Protein AF-A0AA50HY19-F1 (afdb_monomer)

Foldseek 3Di:
DDDDDDDCQQPAVVPLCLQAFCVNQNLVRRDLEDAAEQEQDPDDPDDDDDPQSVVSVVVSVSSCPNVLVSVVVLVVVLVCVVVVVDDPVVCVVRNNDHRRAYDDSDPPDDDDLSHAHYQYFPPVVNVVDDPVLVPDPPPVSVVVRVVRSVVSVVVRVVRVCVSVVHD

Radius of gyration: 18.73 Å; Cα contacts (8 Å, |Δi|>4): 147; chains: 1; bounding box: 51×33×51 Å

pLDDT: mean 88.64, std 8.79, range [54.53, 97.62]

Mean predicted aligned error: 5.49 Å

Solvent-accessible surface area (backbone atoms only — not comparable to full-atom values): 10109 Å² total; per-residue (Å²): 134,90,82,90,78,77,73,51,76,88,75,45,35,66,56,58,65,59,56,57,37,46,93,67,49,33,59,92,50,48,55,66,60,55,85,48,76,45,86,59,67,91,74,72,98,65,85,64,84,50,73,66,52,40,52,52,52,49,50,32,50,60,61,40,48,46,38,44,58,49,42,52,53,50,52,52,52,33,50,40,54,78,69,59,73,62,54,69,70,56,30,61,75,66,52,56,86,66,62,63,24,30,41,66,80,51,94,86,56,80,90,52,97,39,55,43,78,58,37,49,69,51,71,71,58,56,74,68,55,46,80,72,61,68,68,51,76,50,68,69,57,47,51,51,54,49,55,47,50,54,50,34,50,51,50,45,52,55,53,51,32,58,77,66,75,50,130

Secondary structure (DSSP, 8-state):
-PPP---GGGT-SS-THHHH-HHHH-GGG--SB---EE-S-S--SS---SHHHHHHHHHHHHHHHHHHHHHHHHHHHHHHHHTT-S-HHHHHHTT--SPPBEE-SSTTSPP-TTEE--EE--HHHHHH--HHHHS---HHHHHHHHHHHHHHHHHHHHHHHHHTT--

Structure (mmCIF, N/CA/C/O backbone):
data_AF-A0AA50HY19-F1
#
_entry.id   AF-A0AA50HY19-F1
#
loop_
_atom_site.group_PDB
_atom_site.id
_atom_site.type_symbol
_atom_site.label_atom_id
_atom_site.label_alt_id
_atom_site.label_comp_id
_atom_site.label_asym_id
_atom_site.label_entity_id
_atom_site.label_seq_id
_atom_site.pdbx_PDB_ins_code
_atom_site.Cartn_x
_atom_site.Cartn_y
_atom_site.Cartn_z
_atom_site.occupancy
_atom_site.B_iso_or_equiv
_atom_site.auth_seq_id
_atom_site.auth_comp_id
_atom_site.auth_asym_id
_atom_site.auth_atom_id
_atom_site.pdbx_PDB_model_num
ATOM 1 N N . MET A 1 1 ? 28.660 12.635 18.850 1.00 57.81 1 MET A N 1
ATOM 2 C CA . MET A 1 1 ? 29.001 11.530 17.924 1.00 57.81 1 MET A CA 1
ATOM 3 C C . MET A 1 1 ? 28.188 11.695 16.6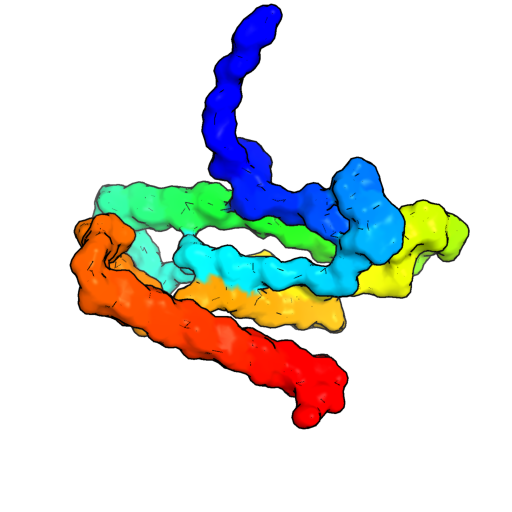48 1.00 57.81 1 MET A C 1
ATOM 5 O O . MET A 1 1 ? 26.984 11.886 16.761 1.00 57.81 1 MET A O 1
ATOM 9 N N . LYS A 1 2 ? 28.814 11.665 15.462 1.00 54.53 2 LYS A N 1
ATOM 10 C CA . LYS A 1 2 ? 28.082 11.575 14.185 1.00 54.53 2 LYS A CA 1
ATOM 11 C C . LYS A 1 2 ? 27.559 10.146 14.041 1.00 54.53 2 LYS A C 1
ATOM 13 O O . LYS A 1 2 ? 28.339 9.211 14.186 1.00 54.53 2 LYS A O 1
ATOM 18 N N . LYS A 1 3 ? 26.261 9.986 13.793 1.00 71.25 3 LYS A N 1
ATOM 19 C CA . LYS A 1 3 ? 25.663 8.690 13.464 1.00 71.25 3 LYS A CA 1
ATOM 20 C C . LYS A 1 3 ? 25.644 8.541 11.943 1.00 71.25 3 LYS A C 1
ATOM 22 O O . LYS A 1 3 ? 25.231 9.472 11.256 1.00 71.25 3 LYS A O 1
ATOM 27 N N . ALA A 1 4 ? 26.142 7.414 11.445 1.00 78.75 4 ALA A N 1
ATOM 28 C CA . ALA A 1 4 ? 26.059 7.045 10.037 1.00 78.75 4 ALA A CA 1
ATOM 29 C C . ALA A 1 4 ? 24.797 6.199 9.843 1.00 78.75 4 ALA A C 1
ATOM 31 O O . ALA A 1 4 ? 24.651 5.166 10.493 1.00 78.75 4 ALA A O 1
ATOM 32 N N . TYR A 1 5 ? 23.892 6.667 8.991 1.00 74.19 5 TYR A N 1
ATOM 33 C CA . TYR A 1 5 ? 22.655 5.977 8.647 1.00 74.19 5 TYR A CA 1
ATOM 34 C C . TYR A 1 5 ? 22.676 5.643 7.158 1.00 74.19 5 TYR A C 1
ATOM 36 O O . TYR A 1 5 ? 23.122 6.463 6.354 1.00 74.19 5 TYR A O 1
ATOM 44 N N . TRP A 1 6 ? 22.214 4.443 6.822 1.00 67.94 6 TRP A N 1
ATOM 45 C CA . TRP A 1 6 ? 21.845 4.073 5.457 1.00 67.94 6 TRP A CA 1
ATOM 46 C C . TRP A 1 6 ? 20.414 4.548 5.189 1.00 67.94 6 TRP A C 1
ATOM 48 O O . TRP A 1 6 ? 19.710 4.930 6.129 1.00 67.94 6 TRP A O 1
ATOM 58 N N . ASP A 1 7 ? 19.999 4.592 3.926 1.00 67.25 7 ASP A N 1
ATOM 59 C CA . ASP A 1 7 ? 18.633 4.988 3.593 1.00 67.25 7 ASP A CA 1
ATOM 60 C C . ASP A 1 7 ? 17.589 4.007 4.172 1.00 67.25 7 ASP A C 1
ATOM 62 O O . ASP A 1 7 ? 17.898 2.883 4.579 1.00 67.25 7 ASP A O 1
ATOM 66 N N . GLY A 1 8 ? 16.338 4.467 4.249 1.00 65.56 8 GLY A N 1
ATOM 67 C CA . GLY A 1 8 ? 15.248 3.732 4.890 1.00 65.56 8 GLY A CA 1
ATOM 68 C C . GLY A 1 8 ? 14.793 2.469 4.153 1.00 65.56 8 GLY A C 1
ATOM 69 O O . GLY A 1 8 ? 13.945 1.757 4.691 1.00 65.56 8 GLY A O 1
ATOM 70 N N . LEU A 1 9 ? 15.338 2.159 2.966 1.00 63.00 9 LEU A N 1
ATOM 71 C CA . LEU A 1 9 ? 14.953 0.990 2.167 1.00 63.00 9 LEU A CA 1
ATOM 72 C C . LEU A 1 9 ? 15.141 -0.320 2.939 1.00 63.00 9 LEU A C 1
ATOM 74 O O . LEU A 1 9 ? 14.337 -1.232 2.799 1.00 63.00 9 LEU A O 1
ATOM 78 N N . PHE A 1 10 ? 16.168 -0.390 3.789 1.00 62.22 10 PHE A N 1
ATOM 79 C CA . PHE A 1 10 ? 16.490 -1.574 4.593 1.00 62.22 10 PHE A CA 1
ATOM 80 C C . PHE A 1 10 ? 15.815 -1.602 5.969 1.00 62.22 10 PHE A C 1
ATOM 82 O O . PHE A 1 10 ? 16.032 -2.543 6.732 1.00 62.22 10 PHE A O 1
ATOM 89 N N . SER A 1 11 ? 15.044 -0.570 6.322 1.00 69.44 11 SER A N 1
ATOM 90 C CA . SER A 1 11 ? 14.386 -0.477 7.628 1.00 69.44 11 SER A CA 1
ATOM 91 C C . SER A 1 11 ? 12.868 -0.415 7.531 1.00 69.44 11 SER A C 1
ATOM 93 O O . SER A 1 11 ? 12.197 -1.205 8.184 1.00 69.44 11 SER A O 1
ATOM 95 N N . ASP A 1 12 ? 12.331 0.536 6.765 1.00 74.06 12 ASP A N 1
ATOM 96 C CA . ASP A 1 12 ? 10.892 0.793 6.683 1.00 74.06 12 ASP A CA 1
ATOM 97 C C . ASP A 1 12 ? 10.595 1.599 5.407 1.00 74.06 12 ASP A C 1
ATOM 99 O O . ASP A 1 12 ? 10.683 2.829 5.388 1.00 74.06 12 ASP A O 1
ATOM 103 N N . ASN A 1 13 ? 10.320 0.896 4.306 1.00 81.50 13 ASN A N 1
ATOM 104 C CA . ASN A 1 13 ? 9.946 1.506 3.034 1.00 81.50 13 ASN A CA 1
ATOM 105 C C . ASN A 1 13 ? 8.822 0.698 2.359 1.00 81.50 13 ASN A C 1
ATOM 107 O O . ASN A 1 13 ? 9.066 -0.444 1.969 1.00 81.50 13 ASN A O 1
ATOM 111 N N . PRO A 1 14 ? 7.611 1.256 2.203 1.00 87.69 14 PRO A N 1
ATOM 112 C CA . PRO A 1 14 ? 7.174 2.552 2.726 1.00 87.69 14 PRO A CA 1
ATOM 113 C C . PRO A 1 14 ? 6.996 2.530 4.260 1.0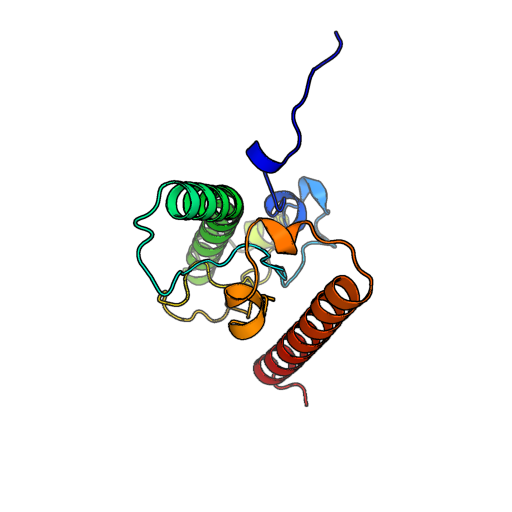0 87.69 14 PRO A C 1
ATOM 115 O O . PRO A 1 14 ? 6.703 1.472 4.811 1.00 87.69 14 PRO A O 1
ATOM 118 N N . PRO A 1 15 ? 7.108 3.681 4.954 1.00 88.56 15 PRO A N 1
ATOM 119 C CA . PRO A 1 15 ? 7.041 3.759 6.414 1.00 88.56 15 PRO A CA 1
ATOM 120 C C . PRO A 1 15 ? 5.605 3.708 6.959 1.00 88.56 15 PRO A C 1
ATOM 122 O O . PRO A 1 15 ? 5.103 4.674 7.541 1.00 88.56 15 PRO A O 1
ATOM 125 N N . ILE A 1 16 ? 4.920 2.581 6.758 1.00 91.81 16 ILE A N 1
ATOM 126 C CA . ILE A 1 16 ? 3.479 2.422 7.018 1.00 91.81 16 ILE A CA 1
ATOM 127 C C . ILE A 1 16 ? 3.122 2.716 8.478 1.00 91.81 16 ILE A C 1
ATOM 129 O O . ILE A 1 16 ? 2.122 3.378 8.750 1.00 91.81 16 ILE A O 1
ATOM 133 N N . ARG A 1 17 ? 3.954 2.284 9.434 1.00 89.88 17 ARG A N 1
ATOM 134 C CA . ARG A 1 17 ? 3.707 2.491 10.873 1.00 89.88 17 ARG A CA 1
ATOM 135 C C . ARG A 1 17 ? 3.546 3.961 11.238 1.00 89.88 17 ARG A C 1
ATOM 137 O O . ARG A 1 17 ? 2.699 4.296 12.062 1.00 89.88 17 ARG A O 1
ATOM 144 N N . SER A 1 18 ? 4.328 4.827 10.605 1.00 91.00 18 SER A N 1
ATOM 145 C CA . SER A 1 18 ? 4.304 6.268 10.861 1.00 91.00 18 SER A CA 1
ATOM 146 C C . SER A 1 18 ? 3.028 6.944 10.348 1.00 91.00 18 SER A C 1
ATOM 148 O O . SER A 1 18 ? 2.795 8.096 10.689 1.00 91.00 18 SER A O 1
ATOM 150 N N . LEU A 1 19 ? 2.206 6.254 9.545 1.00 92.50 19 LEU A N 1
ATOM 151 C CA . LEU A 1 19 ? 0.981 6.808 8.960 1.00 92.50 19 LEU A CA 1
ATOM 152 C C . LEU A 1 19 ? -0.252 6.650 9.852 1.00 92.50 19 LEU A C 1
ATOM 154 O O . LEU A 1 19 ? -1.189 7.423 9.706 1.00 92.50 19 LEU A O 1
ATOM 158 N N . TYR A 1 20 ? -0.277 5.663 10.754 1.00 91.31 20 TYR A N 1
ATOM 159 C CA . TYR A 1 20 ? -1.468 5.373 11.570 1.00 91.31 20 TYR A CA 1
ATOM 160 C C . TYR A 1 20 ? -1.218 5.398 13.077 1.00 91.31 20 TYR A C 1
ATOM 162 O O . TYR A 1 20 ? -2.157 5.385 13.870 1.00 91.31 20 TYR A O 1
ATOM 170 N N . ARG A 1 21 ? 0.044 5.418 13.506 1.00 90.31 21 ARG A N 1
ATOM 171 C CA . ARG A 1 21 ? 0.376 5.456 14.925 1.00 90.31 21 ARG A CA 1
ATOM 172 C C . ARG A 1 21 ? 0.207 6.862 15.497 1.00 90.31 21 ARG A C 1
ATOM 174 O O . ARG A 1 21 ? 0.838 7.813 15.035 1.00 90.31 21 ARG A O 1
ATOM 181 N N . GLN A 1 22 ? -0.582 6.968 16.565 1.00 89.75 22 GLN A N 1
ATOM 182 C CA . GLN A 1 22 ? -0.906 8.237 17.225 1.00 89.75 22 GLN A CA 1
ATOM 183 C C . GLN A 1 22 ? 0.315 9.049 17.683 1.00 89.75 22 GLN A C 1
ATOM 185 O O . GLN A 1 22 ? 0.252 10.273 17.701 1.00 89.75 22 GLN A O 1
ATOM 190 N N . ASP A 1 23 ? 1.437 8.405 18.021 1.00 91.62 23 ASP A N 1
ATOM 191 C CA . ASP A 1 23 ? 2.672 9.095 18.408 1.00 91.62 23 ASP A CA 1
ATOM 192 C C . ASP A 1 23 ? 3.340 9.847 17.247 1.00 91.62 23 ASP A C 1
ATOM 194 O O . ASP A 1 23 ? 4.138 10.750 17.489 1.00 91.62 23 ASP A O 1
ATOM 198 N N . PHE A 1 24 ? 2.984 9.520 16.002 1.00 92.31 24 PHE A N 1
ATOM 199 C CA . PHE A 1 24 ? 3.481 10.192 14.801 1.00 92.31 24 PHE A CA 1
ATOM 200 C C . PHE A 1 24 ? 2.476 11.192 14.233 1.00 92.31 24 PHE A C 1
ATOM 202 O O . PHE A 1 24 ? 2.859 12.310 13.896 1.00 92.31 24 PHE A O 1
ATOM 209 N N . VAL A 1 25 ? 1.203 10.800 14.125 1.00 92.62 25 VAL A N 1
ATOM 210 C CA . VAL A 1 25 ? 0.181 11.616 13.445 1.00 92.62 25 VAL A CA 1
ATOM 211 C C . VAL A 1 25 ? -0.734 12.378 14.406 1.00 92.62 25 VAL A C 1
ATOM 213 O O . VAL A 1 25 ? -1.328 13.381 14.022 1.00 92.62 25 VAL A O 1
ATOM 216 N N . GLY A 1 26 ? -0.810 11.977 15.675 1.00 92.81 26 GLY A N 1
ATOM 217 C CA . GLY A 1 26 ? -1.823 12.457 16.616 1.00 92.81 26 GLY A CA 1
ATOM 218 C C . GLY A 1 26 ? -3.192 11.813 16.376 1.00 92.81 26 GLY A C 1
ATOM 219 O O . GLY A 1 26 ? -3.517 11.402 15.265 1.00 92.81 26 GLY A O 1
ATOM 220 N N . ILE A 1 27 ? -4.008 11.730 17.430 1.00 91.00 27 ILE A N 1
ATOM 221 C CA . ILE A 1 27 ? -5.283 10.991 17.422 1.00 91.00 27 ILE A CA 1
ATOM 222 C C . ILE A 1 27 ? -6.277 11.478 16.350 1.00 91.00 27 ILE A C 1
ATOM 224 O O . ILE A 1 27 ? -6.963 10.672 15.731 1.00 91.00 27 ILE A O 1
ATOM 228 N N . GLU A 1 28 ? -6.304 12.785 16.076 1.00 89.75 28 GLU A N 1
ATOM 229 C CA . GLU A 1 28 ? -7.220 13.405 15.105 1.00 89.75 28 GLU A CA 1
ATOM 230 C C . GLU A 1 28 ? -6.824 13.165 13.640 1.00 89.75 28 GLU A C 1
ATOM 232 O O . GLU A 1 28 ? -7.627 13.399 12.741 1.00 89.75 28 GLU A O 1
ATOM 237 N N . ASN A 1 29 ? -5.593 12.706 13.385 1.00 92.31 29 ASN A N 1
ATOM 238 C CA . ASN A 1 29 ? -5.073 12.496 12.031 1.00 92.31 29 ASN A CA 1
ATOM 239 C C . ASN A 1 29 ? -4.859 11.015 11.701 1.00 92.31 29 ASN A C 1
ATOM 241 O O . ASN A 1 29 ? -4.206 10.709 10.703 1.00 92.31 29 ASN A O 1
ATOM 245 N N . ILE A 1 30 ? -5.369 10.093 12.526 1.00 92.69 30 ILE A N 1
ATOM 246 C CA . ILE A 1 30 ? -5.349 8.668 12.187 1.00 92.69 30 ILE A CA 1
ATOM 247 C C . ILE A 1 30 ? -6.234 8.474 10.944 1.00 92.69 30 ILE A C 1
ATOM 249 O O . ILE A 1 30 ? -7.427 8.793 10.988 1.00 92.69 30 ILE A O 1
ATOM 253 N N . PRO A 1 31 ? -5.676 7.987 9.823 1.00 94.62 31 PRO A N 1
ATOM 254 C CA . PRO A 1 31 ? -6.426 7.848 8.588 1.00 94.62 31 PRO A CA 1
ATOM 255 C C . PRO A 1 31 ? -7.404 6.674 8.675 1.00 94.62 31 PRO A C 1
ATOM 257 O O . PRO A 1 31 ? -7.163 5.695 9.376 1.00 94.62 31 PRO A O 1
ATOM 260 N N . GLN A 1 32 ? -8.486 6.740 7.904 1.00 93.81 32 GLN A N 1
A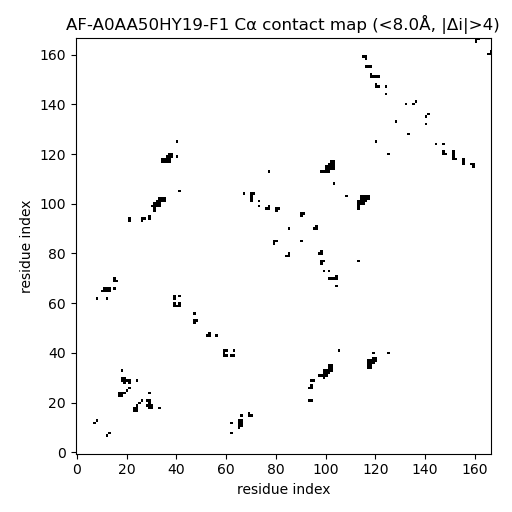TOM 261 C CA . GLN A 1 32 ? -9.407 5.613 7.720 1.00 93.81 32 GLN A CA 1
ATOM 262 C C . GLN A 1 32 ? -8.875 4.602 6.696 1.00 93.81 32 GLN A C 1
ATOM 264 O O . GLN A 1 32 ? -9.255 3.431 6.725 1.00 93.81 32 GLN A O 1
ATOM 269 N N . GLU A 1 33 ? -8.006 5.051 5.784 1.00 95.69 33 GLU A N 1
ATOM 270 C CA . GLU A 1 33 ? -7.433 4.235 4.715 1.00 95.69 33 GLU A CA 1
ATOM 271 C C . GLU A 1 33 ? -5.953 4.556 4.495 1.00 95.69 33 GLU A C 1
ATOM 273 O O . GLU A 1 33 ? -5.547 5.718 4.548 1.00 95.69 33 GLU A O 1
ATOM 278 N N . ILE A 1 34 ? -5.158 3.540 4.161 1.00 96.31 34 ILE A N 1
ATOM 279 C CA . ILE A 1 34 ? -3.795 3.708 3.651 1.00 96.31 34 ILE A CA 1
ATOM 280 C C . ILE A 1 34 ? -3.751 3.224 2.210 1.00 96.31 34 ILE A C 1
ATOM 282 O O . ILE A 1 34 ? -3.916 2.039 1.923 1.00 96.31 34 ILE A O 1
ATOM 286 N N . TRP A 1 35 ? -3.482 4.148 1.294 1.00 96.19 35 TRP A N 1
ATOM 287 C CA . TRP A 1 35 ? -3.302 3.833 -0.117 1.00 96.19 35 TRP A CA 1
ATOM 288 C C . TRP A 1 35 ? -1.836 3.530 -0.394 1.00 96.19 35 TRP A C 1
ATOM 290 O O . TRP A 1 35 ? -0.950 4.293 -0.007 1.00 96.19 35 TRP A O 1
ATOM 300 N N . VAL A 1 36 ? -1.578 2.427 -1.092 1.00 94.31 36 VAL A N 1
ATOM 301 C CA . VAL A 1 36 ? -0.216 1.998 -1.418 1.00 94.31 36 VAL A CA 1
ATOM 302 C C . VAL A 1 36 ? -0.021 2.015 -2.923 1.00 94.31 36 VAL A C 1
ATOM 304 O O . VAL A 1 36 ? -0.818 1.446 -3.671 1.00 94.31 36 VAL A O 1
ATOM 307 N N . ILE A 1 37 ? 1.073 2.645 -3.346 1.00 92.94 37 ILE A N 1
ATOM 308 C CA . ILE A 1 37 ? 1.578 2.592 -4.715 1.00 92.94 37 ILE A CA 1
ATOM 309 C C . ILE A 1 37 ? 2.739 1.599 -4.734 1.00 92.94 37 ILE A C 1
ATOM 311 O O . ILE A 1 37 ? 3.753 1.823 -4.072 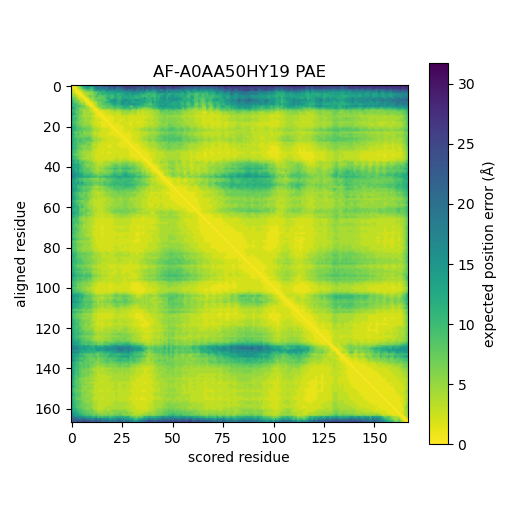1.00 92.94 37 ILE A O 1
ATOM 315 N N . LYS A 1 38 ? 2.596 0.502 -5.478 1.00 89.44 38 LYS A N 1
ATOM 316 C CA . LYS A 1 38 ? 3.609 -0.553 -5.578 1.00 89.44 38 LYS A CA 1
ATOM 317 C C . LYS A 1 38 ? 4.326 -0.444 -6.912 1.00 89.44 38 LYS A C 1
ATOM 319 O O . LYS A 1 38 ? 3.711 -0.511 -7.974 1.00 89.44 38 LYS A O 1
ATOM 324 N N . ILE A 1 39 ? 5.641 -0.271 -6.829 1.00 84.81 39 ILE A N 1
ATOM 325 C CA . ILE A 1 39 ? 6.520 -0.213 -8.001 1.00 84.81 39 ILE A CA 1
ATOM 326 C C . ILE A 1 39 ? 6.966 -1.626 -8.388 1.00 84.81 39 ILE A C 1
ATOM 328 O O . ILE A 1 39 ? 6.909 -1.982 -9.561 1.00 84.81 39 ILE A O 1
ATOM 332 N N . ASN A 1 40 ? 7.368 -2.437 -7.402 1.00 84.31 40 ASN A N 1
ATOM 333 C CA . ASN A 1 40 ? 7.828 -3.802 -7.636 1.00 84.31 40 ASN A CA 1
ATOM 334 C C . ASN A 1 40 ? 6.645 -4.779 -7.697 1.00 84.31 40 ASN A C 1
ATOM 336 O O . ASN A 1 40 ? 5.829 -4.810 -6.765 1.00 84.31 40 ASN A O 1
ATOM 340 N N . PRO A 1 41 ? 6.561 -5.624 -8.738 1.00 81.50 41 PRO A N 1
ATOM 341 C CA . PRO A 1 41 ? 5.477 -6.583 -8.873 1.00 81.50 41 PRO A CA 1
ATOM 342 C C . PRO A 1 41 ? 5.526 -7.642 -7.763 1.00 81.50 41 PRO A C 1
ATOM 344 O O . PRO A 1 41 ? 6.580 -8.162 -7.385 1.00 81.50 41 PRO A O 1
ATOM 347 N N . THR A 1 42 ? 4.356 -7.997 -7.232 1.00 79.19 42 THR A N 1
ATOM 348 C CA . THR A 1 42 ? 4.244 -9.032 -6.187 1.00 79.19 42 THR A CA 1
ATOM 349 C C . THR A 1 42 ? 4.387 -10.437 -6.746 1.00 79.19 42 THR A C 1
ATOM 351 O O . THR A 1 42 ? 5.018 -11.281 -6.118 1.00 79.19 42 THR A O 1
ATOM 354 N N . GLN A 1 43 ? 3.876 -10.678 -7.950 1.00 81.19 43 GLN A N 1
ATOM 355 C CA . GLN A 1 43 ? 3.909 -11.976 -8.617 1.00 81.19 43 GLN A CA 1
ATOM 356 C C . GLN A 1 43 ? 4.688 -11.880 -9.934 1.00 81.19 43 GLN A C 1
ATOM 358 O O . GLN A 1 43 ? 4.811 -10.806 -10.518 1.00 81.19 43 GLN A O 1
ATOM 363 N N . THR A 1 44 ? 5.220 -13.015 -10.385 1.00 80.25 44 THR A N 1
ATOM 364 C CA . THR A 1 44 ? 5.852 -13.170 -11.700 1.00 80.25 44 THR A CA 1
ATOM 365 C C . THR A 1 44 ? 5.183 -14.322 -12.436 1.00 80.25 44 THR A C 1
ATOM 367 O O . THR A 1 44 ? 4.903 -15.360 -11.837 1.00 80.25 44 THR A O 1
ATOM 370 N N . ASP A 1 45 ? 4.964 -14.155 -13.739 1.00 81.06 45 ASP A N 1
ATOM 371 C CA . ASP A 1 45 ? 4.356 -15.183 -14.592 1.00 81.06 45 ASP A CA 1
ATOM 372 C C . ASP A 1 45 ? 5.324 -16.338 -14.901 1.00 81.06 45 ASP A C 1
ATOM 374 O O . ASP A 1 45 ? 4.903 -17.406 -15.349 1.00 81.06 45 ASP A O 1
ATOM 378 N N . LYS A 1 46 ? 6.632 -16.125 -14.702 1.00 84.25 46 LYS A N 1
ATOM 379 C CA . LYS A 1 46 ? 7.686 -17.106 -14.985 1.00 84.25 46 LYS A CA 1
ATOM 380 C C . LYS A 1 46 ? 8.632 -17.274 -13.800 1.00 84.25 46 LYS A C 1
ATOM 382 O O . LYS A 1 46 ? 8.976 -16.305 -13.121 1.00 84.25 46 LYS A O 1
ATOM 387 N N . ILE A 1 47 ? 9.095 -18.505 -13.596 1.00 88.25 47 ILE A N 1
ATOM 388 C CA . ILE A 1 47 ? 10.190 -18.799 -12.667 1.00 88.25 47 ILE A CA 1
ATOM 389 C C . ILE A 1 47 ? 11.492 -18.312 -13.326 1.00 88.25 47 ILE A C 1
ATOM 391 O O . ILE A 1 47 ? 11.781 -18.753 -14.441 1.00 88.25 47 ILE A O 1
ATOM 395 N N . PRO A 1 48 ? 12.264 -17.409 -12.695 1.00 86.00 48 PRO A N 1
ATOM 396 C CA . PRO A 1 48 ? 13.518 -16.930 -13.265 1.00 86.00 48 PRO A CA 1
ATOM 397 C C . PRO A 1 48 ? 14.560 -18.057 -13.271 1.00 86.00 48 PRO A C 1
ATOM 399 O O . PRO A 1 48 ? 14.760 -18.728 -12.258 1.00 86.00 48 PRO A O 1
ATOM 402 N N . THR A 1 49 ? 15.215 -18.274 -14.412 1.00 90.06 49 THR A N 1
ATOM 403 C CA . THR A 1 49 ? 16.250 -19.313 -14.583 1.00 90.06 49 THR A CA 1
ATOM 404 C C . THR A 1 49 ? 17.645 -18.739 -14.801 1.00 90.06 49 THR A C 1
ATOM 406 O O . THR A 1 49 ? 18.628 -19.406 -14.483 1.00 90.06 49 THR A O 1
ATOM 409 N N . ASP A 1 50 ? 17.732 -17.512 -15.315 1.00 88.69 50 ASP A N 1
ATOM 410 C CA . ASP A 1 50 ? 18.993 -16.826 -15.589 1.00 88.69 50 ASP A CA 1
ATOM 411 C C . ASP A 1 50 ? 19.447 -16.007 -14.375 1.00 88.69 50 ASP A C 1
ATOM 413 O O . ASP A 1 50 ? 18.629 -15.528 -13.589 1.00 88.69 50 ASP A O 1
ATOM 417 N N . ALA A 1 51 ? 20.762 -15.836 -14.207 1.00 88.00 51 ALA A N 1
ATOM 418 C CA . ALA A 1 51 ? 21.330 -15.190 -13.020 1.00 88.00 51 ALA A CA 1
ATOM 419 C C . ALA A 1 51 ? 20.828 -13.748 -12.818 1.00 88.00 51 ALA A C 1
ATOM 421 O O . ALA A 1 51 ? 20.522 -13.364 -11.687 1.00 88.00 51 ALA A O 1
ATOM 422 N N . ASP A 1 52 ? 20.701 -12.981 -13.904 1.00 83.62 52 ASP A N 1
ATOM 423 C CA . ASP A 1 52 ? 20.223 -11.596 -13.860 1.00 83.62 52 ASP A CA 1
ATOM 424 C C . AS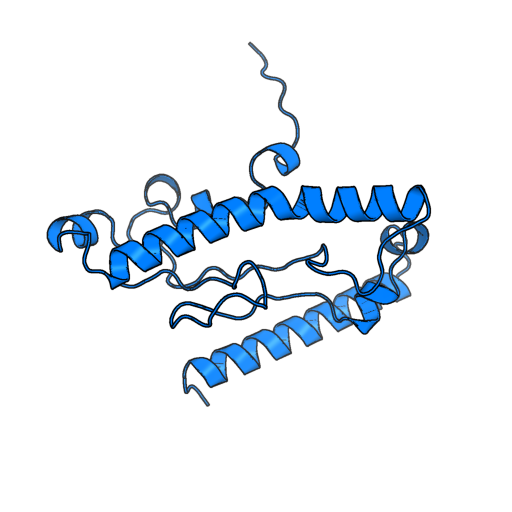P A 1 52 ? 18.728 -11.527 -13.517 1.00 83.62 52 ASP A C 1
ATOM 426 O O . ASP A 1 52 ? 18.334 -10.751 -12.647 1.00 83.62 52 ASP A O 1
ATOM 430 N N . ASP A 1 53 ? 17.910 -12.410 -14.102 1.00 82.62 53 ASP A N 1
ATOM 431 C CA . ASP A 1 53 ? 16.479 -12.536 -13.788 1.00 82.62 53 ASP A CA 1
ATOM 432 C C . ASP A 1 53 ? 16.261 -12.933 -12.313 1.00 82.62 53 ASP A C 1
ATOM 434 O O . ASP A 1 53 ? 15.345 -12.443 -11.649 1.00 82.62 53 ASP A O 1
ATOM 438 N N . ILE A 1 54 ? 17.114 -13.809 -11.765 1.00 88.38 54 ILE A N 1
ATOM 439 C CA . ILE A 1 54 ? 17.076 -14.202 -10.348 1.00 88.38 54 ILE A CA 1
ATOM 440 C C . ILE A 1 54 ? 17.455 -13.019 -9.449 1.00 88.38 54 ILE A C 1
ATOM 442 O O . ILE A 1 54 ? 16.822 -12.808 -8.412 1.00 88.38 54 ILE A O 1
ATOM 446 N N . ALA A 1 55 ? 18.481 -12.250 -9.820 1.00 86.62 55 ALA A N 1
ATOM 447 C CA . ALA A 1 55 ? 18.915 -11.084 -9.060 1.00 86.62 55 ALA A CA 1
ATOM 448 C C . ALA A 1 55 ? 17.855 -9.970 -9.057 1.00 86.62 55 ALA A C 1
ATOM 450 O O . ALA A 1 55 ? 17.582 -9.414 -7.990 1.00 86.62 55 ALA A O 1
ATOM 451 N N . ASP A 1 56 ? 17.223 -9.692 -10.204 1.00 83.62 56 ASP A N 1
ATOM 452 C CA . ASP A 1 56 ? 16.115 -8.733 -10.317 1.00 83.62 56 ASP A CA 1
ATOM 453 C C . ASP A 1 56 ? 14.929 -9.206 -9.470 1.00 83.62 56 ASP A C 1
ATOM 455 O O . ASP A 1 56 ? 14.444 -8.462 -8.618 1.00 83.62 56 ASP A O 1
ATOM 459 N N . ARG A 1 57 ? 14.547 -10.490 -9.566 1.00 88.19 57 ARG A N 1
ATOM 460 C CA . ARG A 1 57 ? 13.447 -11.028 -8.755 1.00 88.19 57 ARG A CA 1
ATOM 461 C C . ARG A 1 57 ? 13.732 -10.973 -7.256 1.00 88.19 57 ARG A C 1
ATOM 463 O O . ARG A 1 57 ? 12.829 -10.690 -6.469 1.00 88.19 57 ARG A O 1
ATOM 470 N N . ARG A 1 58 ? 14.974 -11.232 -6.836 1.00 88.06 58 ARG A N 1
ATOM 471 C CA . ARG A 1 58 ? 15.377 -11.077 -5.433 1.00 88.06 58 ARG A CA 1
ATOM 472 C C . ARG A 1 58 ? 15.216 -9.625 -4.983 1.00 88.06 58 ARG A C 1
ATOM 474 O O . ARG A 1 58 ? 14.652 -9.404 -3.919 1.00 88.06 58 ARG A O 1
ATOM 481 N N . ASN A 1 59 ? 15.655 -8.660 -5.790 1.00 85.31 59 ASN A N 1
ATOM 482 C CA . ASN A 1 59 ? 15.520 -7.237 -5.478 1.00 85.31 59 ASN A CA 1
ATOM 483 C C . ASN A 1 59 ? 14.047 -6.800 -5.379 1.00 85.31 59 ASN A C 1
ATOM 485 O O . ASN A 1 59 ? 13.676 -6.086 -4.449 1.00 85.31 59 ASN A O 1
ATOM 489 N N . GLU A 1 60 ? 13.195 -7.283 -6.287 1.00 85.44 60 GLU A N 1
ATOM 490 C CA . GLU A 1 60 ? 11.751 -7.038 -6.242 1.00 85.44 60 GLU A CA 1
ATOM 491 C C . GLU A 1 60 ? 11.119 -7.554 -4.947 1.00 85.44 60 GLU A C 1
ATOM 493 O O . GLU A 1 60 ? 10.336 -6.843 -4.313 1.00 85.44 60 GLU A O 1
ATOM 498 N N . LEU A 1 61 ? 11.466 -8.786 -4.554 1.00 85.19 61 LEU A N 1
ATOM 499 C CA . LEU A 1 61 ? 10.986 -9.404 -3.322 1.00 85.19 61 LEU A CA 1
ATOM 500 C C . LEU A 1 61 ? 11.489 -8.646 -2.095 1.00 85.19 61 LEU A C 1
ATOM 502 O O . LEU A 1 61 ? 10.673 -8.278 -1.256 1.00 85.19 61 LEU A O 1
ATOM 506 N N . GLU A 1 62 ? 12.793 -8.369 -2.015 1.00 84.19 62 GLU A N 1
ATOM 507 C CA . GLU A 1 62 ? 13.419 -7.592 -0.936 1.00 84.19 62 GLU A CA 1
ATOM 508 C C . GLU A 1 62 ? 12.728 -6.234 -0.756 1.00 84.19 62 GLU A C 1
ATOM 510 O O . GLU A 1 62 ? 12.387 -5.870 0.368 1.00 84.19 62 GLU A O 1
ATOM 515 N N . GLY A 1 63 ? 12.431 -5.533 -1.855 1.00 80.00 63 GLY A N 1
ATOM 516 C CA . GLY A 1 63 ? 11.727 -4.250 -1.825 1.00 80.00 63 GLY A CA 1
ATOM 517 C C . GLY A 1 63 ? 10.274 -4.325 -1.339 1.00 80.00 63 GLY A C 1
ATOM 518 O O . GLY A 1 63 ? 9.725 -3.304 -0.937 1.00 80.00 63 GLY A O 1
ATOM 519 N N . ASN A 1 64 ? 9.653 -5.509 -1.349 1.00 86.50 64 ASN A N 1
ATOM 520 C CA . ASN A 1 64 ? 8.282 -5.718 -0.881 1.00 86.50 64 ASN A CA 1
ATOM 521 C C . ASN A 1 64 ? 8.201 -6.297 0.548 1.00 86.50 64 ASN A C 1
ATOM 523 O O . ASN A 1 64 ? 7.127 -6.255 1.150 1.00 86.50 64 ASN A O 1
ATOM 527 N N . VAL A 1 65 ? 9.300 -6.811 1.122 1.00 87.75 65 VAL A N 1
ATOM 528 C CA . VAL A 1 65 ? 9.288 -7.458 2.453 1.00 87.75 65 VAL A CA 1
ATOM 529 C C . VAL A 1 65 ? 8.785 -6.509 3.544 1.00 87.75 65 VAL A C 1
ATOM 531 O O . VAL A 1 65 ? 7.899 -6.878 4.314 1.00 87.75 65 VAL A O 1
ATOM 534 N N . SER A 1 66 ? 9.322 -5.289 3.609 1.00 87.50 66 SER A N 1
ATOM 535 C CA . SER A 1 66 ? 8.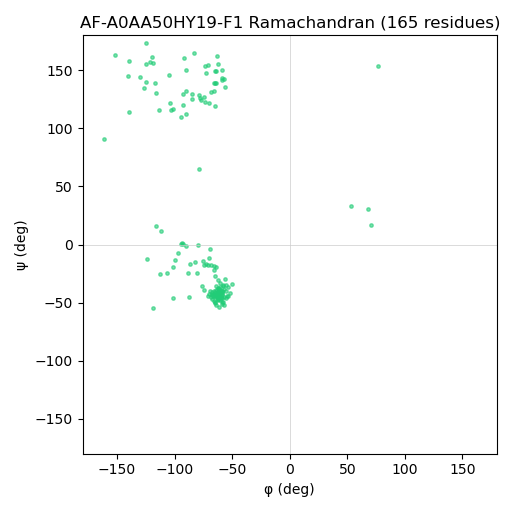940 -4.273 4.605 1.00 87.50 66 SER A CA 1
ATOM 536 C C . SER A 1 66 ? 7.468 -3.882 4.502 1.00 87.50 66 SER A C 1
ATOM 538 O O . SER A 1 66 ? 6.785 -3.745 5.522 1.00 87.50 66 SER A O 1
ATOM 540 N N . LEU A 1 67 ? 6.969 -3.739 3.270 1.00 90.62 67 LEU A N 1
ATOM 541 C CA . LEU A 1 67 ? 5.565 -3.448 3.007 1.00 90.62 67 LEU A CA 1
ATOM 542 C C . LEU A 1 67 ? 4.674 -4.571 3.543 1.00 90.62 67 LEU A C 1
ATOM 544 O O . LEU A 1 67 ? 3.777 -4.297 4.335 1.00 90.62 67 LEU A O 1
ATOM 548 N N . PHE A 1 68 ? 4.932 -5.823 3.158 1.00 90.81 68 PHE A N 1
ATOM 549 C CA . PHE A 1 68 ? 4.086 -6.949 3.562 1.00 90.81 68 PHE A CA 1
ATOM 550 C C . PHE A 1 68 ? 4.098 -7.188 5.066 1.00 90.81 68 PHE A C 1
ATOM 552 O O . PHE A 1 68 ? 3.041 -7.409 5.640 1.00 90.81 68 PHE A O 1
ATOM 559 N N . GLN A 1 69 ? 5.247 -7.060 5.732 1.00 90.62 69 GLN A N 1
ATOM 560 C CA . GLN A 1 69 ? 5.303 -7.153 7.196 1.00 90.62 69 GLN A CA 1
ATOM 561 C C . GLN A 1 69 ? 4.451 -6.078 7.880 1.00 90.62 69 GLN A C 1
ATOM 563 O O . GLN A 1 69 ? 3.834 -6.329 8.916 1.00 90.62 69 GLN A O 1
ATOM 568 N N . SER A 1 70 ? 4.412 -4.873 7.311 1.00 92.31 70 SER A N 1
ATOM 569 C CA . SER A 1 70 ? 3.600 -3.785 7.852 1.00 92.31 70 SER A CA 1
ATOM 570 C C . SER A 1 70 ? 2.107 -3.976 7.585 1.00 92.31 70 SER A C 1
ATOM 572 O O . SER A 1 70 ? 1.297 -3.676 8.462 1.00 92.31 70 SER A O 1
ATOM 574 N N . LEU A 1 71 ? 1.739 -4.477 6.401 1.00 93.88 71 LEU A N 1
ATOM 575 C CA . LEU A 1 71 ? 0.352 -4.803 6.062 1.00 93.88 71 LEU A CA 1
ATOM 576 C C . LEU A 1 71 ? -0.166 -5.963 6.917 1.00 93.88 71 LEU A C 1
ATOM 578 O O . LEU A 1 71 ? -1.195 -5.795 7.560 1.00 93.88 71 LEU A O 1
ATOM 582 N N . ASP A 1 72 ? 0.585 -7.061 7.035 1.00 92.94 72 ASP A N 1
ATOM 583 C CA . ASP A 1 72 ? 0.251 -8.219 7.882 1.00 92.94 72 ASP A CA 1
ATOM 584 C C . ASP A 1 72 ? 0.009 -7.811 9.345 1.00 92.94 72 ASP A C 1
ATOM 586 O O . ASP A 1 72 ? -0.957 -8.231 9.984 1.00 92.94 72 ASP A O 1
ATOM 590 N N . GLN A 1 73 ? 0.821 -6.889 9.872 1.00 93.50 73 GLN A N 1
ATOM 591 C CA . GLN A 1 73 ? 0.597 -6.347 11.209 1.00 93.50 73 GLN A CA 1
ATOM 592 C C . GLN A 1 73 ? -0.758 -5.628 11.330 1.00 93.50 73 GLN A C 1
ATOM 594 O O . GLN A 1 73 ? -1.444 -5.781 12.344 1.00 93.50 73 GLN A O 1
ATOM 599 N N . ILE A 1 74 ? -1.140 -4.823 10.336 1.00 95.31 74 ILE A N 1
ATOM 600 C CA . ILE A 1 74 ? -2.438 -4.137 10.324 1.00 95.31 74 ILE A CA 1
ATOM 601 C C . ILE A 1 74 ? -3.570 -5.149 10.127 1.00 95.31 74 ILE A C 1
ATOM 603 O O . ILE A 1 74 ? -4.582 -5.045 10.815 1.00 95.31 74 ILE A O 1
ATOM 607 N N . GLU A 1 75 ? -3.400 -6.150 9.261 1.00 95.50 75 GLU A N 1
ATOM 608 C CA . GLU A 1 75 ? -4.371 -7.232 9.068 1.00 95.50 75 GLU A CA 1
ATOM 609 C C . GLU A 1 75 ? -4.647 -7.960 10.388 1.00 95.50 75 GLU A C 1
ATOM 611 O O . GLU A 1 75 ? -5.807 -8.145 10.764 1.00 95.50 75 GLU A O 1
ATOM 616 N N . PHE A 1 76 ? -3.606 -8.285 11.156 1.00 95.19 76 PHE A N 1
ATOM 617 C CA . PHE A 1 76 ? -3.765 -8.909 12.466 1.00 95.19 76 PHE A CA 1
ATOM 618 C C . PHE A 1 76 ? -4.477 -7.993 13.475 1.00 95.19 76 PHE A C 1
ATOM 620 O O . PHE A 1 76 ? -5.355 -8.449 14.212 1.00 95.19 76 PHE A O 1
ATOM 627 N N . LEU A 1 77 ? -4.160 -6.694 13.498 1.00 94.94 77 LEU A N 1
ATOM 628 C CA . LEU A 1 77 ? -4.854 -5.723 14.355 1.00 94.94 77 LEU A CA 1
ATOM 629 C C . LEU A 1 77 ? -6.335 -5.576 13.973 1.00 94.94 77 LEU A C 1
ATOM 631 O O . LEU A 1 77 ? -7.196 -5.589 14.855 1.00 94.94 77 LEU A O 1
ATOM 635 N N . ASN A 1 78 ? -6.639 -5.506 12.677 1.00 96.75 78 ASN A N 1
ATOM 636 C CA . ASN A 1 78 ? -8.003 -5.471 12.153 1.00 96.75 78 ASN A CA 1
ATOM 637 C C . ASN A 1 78 ? -8.767 -6.752 12.505 1.00 96.75 78 ASN A C 1
ATOM 639 O O . ASN A 1 78 ? -9.919 -6.685 12.935 1.00 96.75 78 ASN A O 1
ATOM 643 N N . TYR A 1 79 ? -8.126 -7.917 12.387 1.00 95.81 79 TYR A N 1
ATOM 644 C CA . TYR A 1 79 ? -8.695 -9.194 12.806 1.00 95.81 79 TYR A CA 1
ATOM 645 C C . TYR A 1 79 ? -9.071 -9.176 14.294 1.00 95.81 79 TYR A C 1
ATOM 647 O O . TYR A 1 79 ? -10.207 -9.502 14.645 1.00 95.81 79 TYR A O 1
ATOM 655 N N . LEU A 1 80 ? -8.158 -8.748 15.172 1.00 97.44 80 LEU A N 1
ATOM 656 C CA . LEU A 1 80 ? -8.423 -8.633 16.609 1.00 97.44 80 LEU A CA 1
ATOM 657 C C . LEU A 1 80 ? -9.560 -7.646 16.909 1.00 97.44 80 LEU A C 1
ATOM 659 O O . LEU A 1 80 ? -10.424 -7.945 17.736 1.00 97.44 80 LEU A O 1
ATOM 663 N N . PHE A 1 81 ? -9.597 -6.509 16.210 1.00 97.00 81 PHE A N 1
ATOM 664 C CA . PHE A 1 81 ? -10.674 -5.527 16.319 1.00 97.00 81 PHE A CA 1
ATOM 665 C C . PHE A 1 81 ? -12.030 -6.148 15.968 1.00 97.00 81 PHE A C 1
ATOM 667 O O . PHE A 1 81 ? -12.961 -6.091 16.767 1.00 97.00 81 PHE A O 1
ATOM 674 N N . ILE A 1 82 ? -12.132 -6.818 14.815 1.00 96.62 82 ILE A N 1
ATOM 675 C CA . ILE A 1 82 ? -13.374 -7.452 14.343 1.00 96.62 82 ILE A CA 1
ATOM 676 C C . ILE A 1 82 ? -13.844 -8.558 15.296 1.00 96.62 82 ILE A C 1
ATOM 678 O O . ILE A 1 82 ? -15.044 -8.794 15.438 1.00 96.62 82 ILE A O 1
ATOM 682 N N . LYS A 1 83 ? -12.920 -9.236 15.984 1.00 97.44 83 LYS A N 1
ATOM 683 C CA . LYS A 1 83 ? -13.245 -10.241 17.008 1.00 97.44 83 LYS A CA 1
ATOM 684 C C . LYS A 1 83 ? -13.630 -9.648 18.367 1.00 97.44 83 LYS A C 1
ATOM 686 O O . LYS A 1 83 ? -13.932 -10.420 19.273 1.00 97.44 83 LYS A O 1
ATOM 691 N N . GLY A 1 84 ? -13.636 -8.323 18.522 1.00 97.00 84 GLY A N 1
ATOM 692 C CA . GLY A 1 84 ? -13.963 -7.659 19.785 1.00 97.00 84 GLY A CA 1
ATOM 693 C C . GLY A 1 84 ? -12.909 -7.890 20.870 1.00 97.00 84 GLY A C 1
ATOM 694 O O . GLY A 1 84 ? -13.241 -7.950 22.050 1.00 97.00 84 GLY A O 1
ATOM 695 N N . ALA A 1 85 ? -11.640 -8.068 20.486 1.00 97.62 85 ALA A N 1
ATOM 696 C CA . ALA A 1 85 ? -10.556 -8.349 21.430 1.00 97.62 85 ALA A CA 1
ATOM 697 C C . ALA A 1 85 ? -10.186 -7.141 22.313 1.00 97.62 85 ALA A C 1
ATOM 699 O O . ALA A 1 85 ? -9.525 -7.307 23.339 1.00 97.62 85 ALA A O 1
ATOM 700 N N . PHE A 1 86 ? -10.593 -5.933 21.917 1.00 97.12 86 PHE A N 1
ATOM 701 C CA . PHE A 1 86 ? -10.286 -4.689 22.615 1.00 97.12 86 PHE A CA 1
ATOM 702 C C . PHE A 1 86 ? -11.498 -4.171 23.387 1.00 97.12 86 PHE A C 1
ATOM 704 O O . PHE A 1 86 ? -12.639 -4.304 22.950 1.00 97.12 86 PHE A O 1
ATOM 711 N N . LYS A 1 87 ? -11.234 -3.549 24.538 1.00 97.62 87 LYS A N 1
ATOM 712 C CA . LYS A 1 87 ? -12.253 -2.807 25.283 1.00 97.62 87 LYS A CA 1
ATOM 713 C C . LYS A 1 87 ? -12.575 -1.500 24.567 1.00 97.62 87 LYS A C 1
ATOM 715 O O . LYS A 1 87 ? -11.677 -0.873 24.009 1.00 97.62 87 LYS A O 1
ATOM 720 N N . GLU A 1 88 ? -13.823 -1.067 24.667 1.00 95.88 88 GLU A N 1
ATOM 721 C CA . GLU A 1 88 ? -14.292 0.177 24.056 1.00 95.88 88 GLU A CA 1
ATOM 722 C C . GLU A 1 88 ? -13.512 1.398 24.569 1.00 95.88 88 GLU A C 1
ATOM 724 O O . GLU A 1 88 ? -13.098 2.243 23.782 1.00 95.88 88 GLU A O 1
ATOM 729 N N . GLU A 1 89 ? -13.208 1.458 25.869 1.00 96.69 89 GLU A N 1
ATOM 730 C CA . GLU A 1 89 ? -12.453 2.576 26.449 1.00 96.69 89 GLU A CA 1
ATOM 731 C C . GLU A 1 89 ? -11.030 2.664 25.883 1.00 96.69 89 GLU A C 1
ATOM 733 O O . GLU A 1 89 ? -10.519 3.758 25.661 1.00 96.69 89 GLU A O 1
ATOM 738 N N . PHE A 1 90 ? -10.406 1.513 25.605 1.00 95.38 90 PHE A N 1
ATOM 739 C CA . PHE A 1 90 ? -9.080 1.467 24.990 1.00 95.38 90 PHE A CA 1
ATOM 740 C C . PHE A 1 90 ? -9.126 1.961 23.544 1.00 95.38 90 PHE A C 1
ATOM 742 O O . PHE A 1 90 ? -8.283 2.759 23.151 1.00 95.38 90 PHE A O 1
ATOM 749 N N . LEU A 1 91 ? -10.117 1.520 22.761 1.00 94.38 91 LEU A N 1
ATOM 750 C CA . LEU A 1 91 ? -10.302 1.958 21.374 1.00 94.38 91 LEU A CA 1
ATOM 751 C C . LEU A 1 91 ? -10.512 3.475 21.278 1.00 94.38 91 LEU A C 1
ATOM 753 O O . LEU A 1 91 ? -9.922 4.122 20.411 1.00 94.38 91 LEU A O 1
ATOM 757 N N . GLN A 1 92 ? -11.280 4.047 22.210 1.00 91.81 92 GLN A N 1
ATOM 758 C CA . GLN A 1 92 ? -11.477 5.493 22.325 1.00 91.81 92 GLN A CA 1
ATOM 759 C C . GLN A 1 92 ? -10.186 6.229 22.696 1.00 91.81 92 GLN A C 1
ATOM 761 O O . GLN A 1 92 ? -9.884 7.250 22.082 1.00 91.81 92 GLN A O 1
ATOM 766 N N . GLU A 1 93 ? -9.409 5.703 23.649 1.00 91.88 93 GLU A N 1
ATOM 767 C CA . GLU A 1 93 ? -8.120 6.279 24.059 1.00 91.88 93 GLU A CA 1
ATOM 768 C C . GLU A 1 93 ? -7.128 6.360 22.891 1.00 91.88 93 GLU A C 1
ATOM 770 O O . GLU A 1 93 ? -6.436 7.365 22.745 1.00 91.88 93 GLU A O 1
ATOM 775 N N . VAL A 1 94 ? -7.078 5.329 22.040 1.00 89.88 94 VAL A N 1
ATOM 776 C CA . VAL A 1 94 ? -6.150 5.265 20.896 1.00 89.88 94 VAL A CA 1
ATOM 777 C C . VAL A 1 94 ? -6.742 5.786 19.581 1.00 89.88 94 VAL A C 1
ATOM 779 O O . VAL A 1 94 ? -6.072 5.743 18.552 1.00 89.88 94 VAL A O 1
ATOM 782 N N . GLY A 1 95 ? -7.991 6.261 19.589 1.00 89.44 95 GLY A N 1
ATOM 783 C CA . GLY A 1 95 ? -8.664 6.849 18.426 1.00 89.44 95 GLY A CA 1
ATOM 784 C C . GLY A 1 95 ? -9.042 5.874 17.309 1.00 89.44 95 GLY A C 1
ATOM 785 O O . GLY A 1 95 ? -9.320 6.314 16.194 1.00 89.44 95 GLY A O 1
ATOM 786 N N . ILE A 1 96 ? -9.074 4.566 17.573 1.00 91.38 96 ILE A N 1
ATOM 787 C CA . ILE A 1 96 ? -9.432 3.548 16.575 1.00 91.38 96 ILE A CA 1
ATOM 788 C C . ILE A 1 96 ? -10.943 3.313 16.623 1.00 91.38 96 ILE A C 1
ATOM 790 O O . ILE A 1 96 ? -11.463 2.776 17.595 1.00 91.38 96 ILE A O 1
ATOM 794 N N . LYS A 1 97 ? -11.648 3.701 15.557 1.00 92.62 97 LYS A N 1
ATOM 795 C CA . LYS A 1 97 ? -13.122 3.615 15.467 1.00 92.62 97 LYS A CA 1
ATOM 796 C C . LYS A 1 97 ? -13.613 2.498 14.548 1.00 92.62 97 LYS A C 1
ATOM 798 O O . LYS A 1 97 ? -14.737 2.028 14.682 1.00 92.62 97 LYS A O 1
ATOM 803 N N . GLU A 1 98 ? -12.779 2.093 13.603 1.00 95.06 98 GLU A N 1
ATOM 804 C CA . GLU A 1 98 ? -13.065 1.065 12.610 1.00 95.06 98 GLU A CA 1
ATOM 805 C C . GLU A 1 98 ? -11.750 0.393 12.183 1.00 95.06 98 GLU A C 1
ATOM 807 O O . GLU A 1 98 ? -10.676 0.960 12.420 1.00 95.06 98 GLU A O 1
ATOM 812 N N . PRO A 1 99 ? -11.801 -0.796 11.556 1.00 96.56 99 PRO A N 1
ATOM 813 C CA . PRO A 1 99 ? -10.627 -1.397 10.938 1.00 96.56 99 PRO A CA 1
ATOM 814 C C . PRO A 1 99 ? -10.000 -0.454 9.906 1.00 96.56 99 PRO A C 1
ATOM 816 O O . PRO A 1 99 ? -10.699 0.126 9.070 1.00 96.56 99 PRO A O 1
ATOM 819 N N . LEU A 1 100 ? -8.674 -0.336 9.939 1.00 96.56 100 LEU A N 1
ATOM 820 C CA . LEU A 1 100 ? -7.924 0.495 9.005 1.00 96.56 100 LEU A CA 1
ATOM 821 C C . LEU A 1 100 ? -7.964 -0.138 7.613 1.00 96.56 100 LEU A C 1
ATOM 823 O O . LEU A 1 100 ? -7.538 -1.283 7.446 1.00 96.56 100 LEU A O 1
ATOM 827 N N . LYS A 1 101 ? -8.463 0.592 6.612 1.00 97.12 101 LYS A N 1
ATOM 828 C CA . LYS A 1 101 ? -8.593 0.055 5.255 1.00 97.12 101 LYS A CA 1
ATOM 829 C C . LYS A 1 101 ? -7.236 0.046 4.559 1.00 97.12 101 LYS A C 1
ATOM 831 O O . LYS A 1 101 ? -6.574 1.079 4.467 1.00 97.12 101 LYS A O 1
ATOM 836 N N . ILE A 1 102 ? -6.819 -1.116 4.075 1.00 96.69 102 ILE A N 1
ATOM 837 C CA . ILE A 1 102 ? -5.490 -1.338 3.496 1.00 96.69 102 ILE A CA 1
ATOM 838 C C . ILE A 1 102 ? -5.571 -2.237 2.265 1.00 96.69 102 ILE A C 1
ATOM 840 O O . ILE A 1 102 ? -6.537 -2.991 2.116 1.00 96.69 102 ILE A O 1
ATOM 844 N N . PRO A 1 103 ? -4.580 -2.186 1.364 1.00 94.56 103 PRO A N 1
ATOM 845 C CA . PRO A 1 103 ? -4.466 -3.199 0.337 1.00 94.56 103 PRO A CA 1
ATOM 846 C C . PRO A 1 103 ? -4.171 -4.565 0.932 1.00 94.56 103 PRO A C 1
ATOM 848 O O . PRO A 1 103 ? -3.501 -4.686 1.954 1.00 94.56 103 PRO A O 1
ATOM 851 N N . LYS A 1 104 ? -4.661 -5.586 0.235 1.00 89.44 104 LYS A N 1
ATOM 852 C CA . LYS A 1 104 ? -4.359 -6.979 0.534 1.00 89.44 104 LYS A CA 1
ATOM 853 C C . LYS A 1 104 ? -2.872 -7.255 0.299 1.00 89.44 104 LYS A C 1
ATOM 855 O O . LYS A 1 104 ? -2.310 -6.788 -0.699 1.00 89.44 104 LY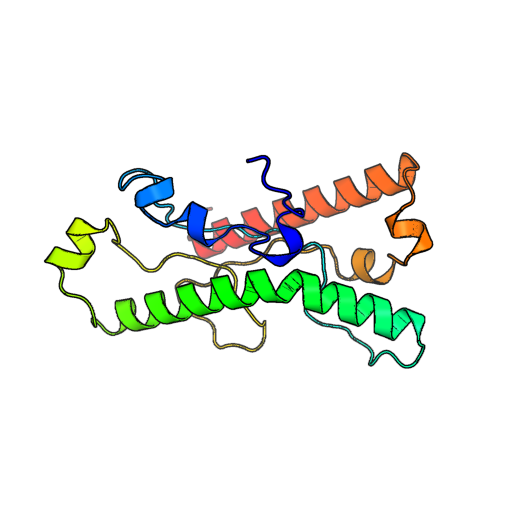S A O 1
ATOM 860 N N . SER A 1 105 ? -2.262 -8.029 1.190 1.00 81.19 105 SER A N 1
ATOM 861 C CA . SER A 1 105 ? -0.868 -8.455 1.057 1.00 81.19 105 SER A CA 1
ATOM 862 C C . SER A 1 105 ? -0.670 -9.342 -0.178 1.00 81.19 105 SER A C 1
ATOM 864 O O . SER A 1 105 ? 0.143 -9.005 -1.045 1.00 81.19 105 SER A O 1
ATOM 866 N N . PHE A 1 106 ? -1.477 -10.400 -0.324 1.00 81.19 106 PHE A N 1
ATOM 867 C CA . PHE A 1 106 ? -1.431 -11.301 -1.476 1.00 81.19 106 PHE A CA 1
ATOM 868 C C . PHE A 1 106 ? -2.801 -11.455 -2.141 1.00 81.19 106 PHE A C 1
ATOM 870 O O . PHE A 1 106 ? -3.781 -11.666 -1.440 1.00 81.19 106 PHE A O 1
ATOM 877 N N . PRO A 1 107 ? -2.922 -11.397 -3.481 1.00 81.00 107 PRO A N 1
ATOM 878 C CA . PRO A 1 107 ? -4.211 -11.507 -4.179 1.00 81.00 107 PRO A CA 1
ATOM 879 C C . PRO A 1 107 ? -5.077 -12.710 -3.770 1.00 81.00 107 PRO A C 1
ATOM 881 O O . PRO A 1 107 ? -6.305 -12.598 -3.748 1.00 81.00 107 PRO A O 1
ATOM 884 N N . GLU A 1 108 ? -4.437 -13.832 -3.446 1.00 84.25 108 GLU A N 1
ATOM 885 C CA . GLU A 1 108 ? -5.03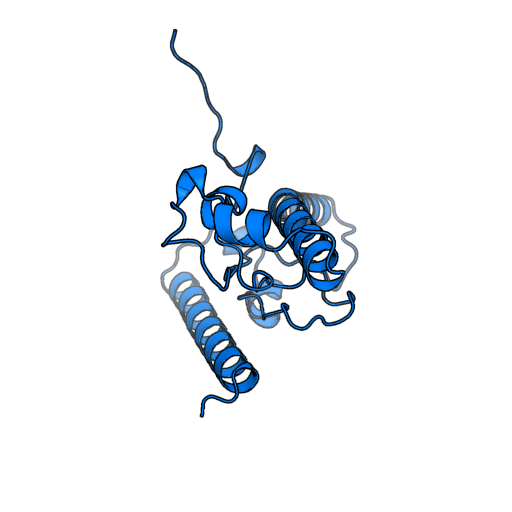9 -15.096 -3.030 1.00 84.25 108 GLU A CA 1
ATOM 886 C C . GLU A 1 108 ? -5.635 -15.104 -1.616 1.00 84.25 108 GLU A C 1
ATOM 888 O O . GLU A 1 108 ? -6.447 -15.988 -1.326 1.00 84.25 108 GLU A O 1
ATOM 893 N N . ASP A 1 109 ? -5.288 -14.147 -0.747 1.00 84.62 109 ASP A N 1
ATOM 894 C CA . ASP A 1 109 ? -5.870 -14.098 0.596 1.00 84.62 109 ASP A CA 1
ATOM 895 C C . ASP A 1 109 ? -7.386 -13.840 0.504 1.00 84.62 109 ASP A C 1
ATOM 897 O O . ASP A 1 109 ? -7.850 -13.166 -0.422 1.00 84.62 109 ASP A O 1
ATOM 901 N N . PRO A 1 110 ? -8.211 -14.341 1.439 1.00 90.50 110 PRO A N 1
ATOM 902 C CA . PRO A 1 110 ? -9.642 -14.058 1.432 1.00 90.50 110 PRO A CA 1
ATOM 903 C C . PRO A 1 110 ? -9.935 -12.553 1.481 1.00 90.50 110 PRO A C 1
ATOM 905 O O . PRO A 1 110 ? -9.272 -11.792 2.190 1.00 90.50 110 PRO A O 1
ATOM 908 N N . ASP A 1 111 ? -10.960 -12.112 0.753 1.00 91.94 111 ASP A N 1
ATOM 909 C CA . ASP A 1 111 ? -11.423 -10.729 0.854 1.00 91.94 111 ASP A CA 1
ATOM 910 C C . ASP A 1 111 ? -11.963 -10.428 2.257 1.00 91.94 111 ASP A C 1
ATOM 912 O O . ASP A 1 111 ? -12.673 -11.229 2.865 1.00 91.94 111 ASP A O 1
ATOM 916 N N . GLN A 1 112 ? -11.624 -9.241 2.754 1.00 94.31 112 GLN A N 1
ATOM 917 C CA . GLN A 1 112 ? -12.076 -8.703 4.030 1.00 94.31 112 GLN A CA 1
ATOM 918 C C . GLN A 1 112 ? -12.717 -7.344 3.782 1.00 94.31 112 GLN A C 1
ATOM 920 O O . GLN A 1 112 ? -12.391 -6.656 2.816 1.00 94.31 112 GLN A O 1
ATOM 925 N N . THR A 1 113 ? -13.605 -6.921 4.678 1.00 93.75 113 THR A N 1
ATOM 926 C CA . THR A 1 113 ? -14.333 -5.647 4.544 1.00 93.75 113 THR A CA 1
ATOM 927 C C . THR A 1 113 ? -13.427 -4.414 4.583 1.00 93.75 113 THR A C 1
ATOM 929 O O . THR A 1 113 ? -13.830 -3.346 4.134 1.00 93.75 113 THR A O 1
ATOM 932 N N . TYR A 1 114 ? -12.207 -4.554 5.104 1.00 95.19 114 TYR A N 1
ATOM 933 C CA . TYR A 1 114 ? -11.191 -3.504 5.142 1.00 95.19 114 TYR A CA 1
ATOM 934 C C . TYR A 1 114 ? -10.207 -3.560 3.960 1.00 95.19 114 TYR A C 1
ATOM 936 O O . TYR A 1 114 ? -9.297 -2.735 3.900 1.00 95.19 114 TYR A O 1
ATOM 944 N N . HIS A 1 115 ? -10.353 -4.504 3.023 1.00 95.94 115 HIS A N 1
ATOM 945 C CA . HIS A 1 115 ? -9.479 -4.568 1.852 1.00 95.94 115 HIS A CA 1
ATOM 946 C C . HIS A 1 115 ? -9.876 -3.541 0.787 1.00 95.94 115 HIS A C 1
ATOM 948 O O . HIS A 1 115 ? -11.020 -3.485 0.335 1.00 95.94 115 HIS A O 1
ATOM 954 N N . ILE A 1 116 ? -8.890 -2.765 0.343 1.00 95.62 116 ILE A N 1
ATOM 955 C CA . ILE A 1 116 ? -8.983 -1.829 -0.785 1.00 95.62 116 ILE A CA 1
ATOM 956 C C . ILE A 1 116 ? -7.970 -2.214 -1.878 1.00 95.62 116 ILE A C 1
ATOM 958 O O . ILE A 1 116 ? -7.048 -2.981 -1.620 1.00 95.62 116 ILE A O 1
ATOM 962 N N . PRO A 1 117 ? -8.113 -1.751 -3.129 1.00 93.00 117 PRO A N 1
ATOM 963 C CA . PRO A 1 117 ? -7.091 -1.980 -4.151 1.00 93.00 117 PRO A CA 1
ATOM 964 C C . PRO A 1 117 ? -5.741 -1.330 -3.793 1.00 93.00 117 PRO A C 1
ATOM 966 O O . PRO A 1 117 ? -5.686 -0.332 -3.082 1.00 93.00 117 PRO A O 1
ATOM 969 N N . ALA A 1 118 ? -4.645 -1.863 -4.335 1.00 93.31 118 ALA A N 1
ATOM 970 C CA . ALA A 1 118 ? -3.376 -1.141 -4.442 1.00 93.31 118 ALA A CA 1
ATOM 971 C C . ALA A 1 118 ? -3.295 -0.421 -5.799 1.00 93.31 118 ALA A C 1
ATOM 973 O O . ALA A 1 118 ? -3.992 -0.784 -6.751 1.00 93.31 118 ALA A O 1
ATOM 974 N N . ILE A 1 119 ? -2.427 0.584 -5.902 1.00 93.75 119 ILE A N 1
ATOM 975 C CA . ILE A 1 119 ? -2.066 1.204 -7.178 1.00 93.75 119 ILE A CA 1
ATOM 976 C C . ILE A 1 119 ? -0.802 0.506 -7.667 1.00 93.75 119 ILE A C 1
ATOM 978 O O . ILE A 1 119 ? 0.271 0.671 -7.091 1.00 93.75 119 ILE A O 1
ATOM 982 N N . GLU A 1 120 ? -0.929 -0.282 -8.724 1.00 92.00 120 GLU A N 1
ATOM 983 C CA . GLU A 1 120 ? 0.183 -1.013 -9.329 1.00 92.00 120 GLU A CA 1
ATOM 984 C C . GLU A 1 120 ? 0.333 -0.599 -10.786 1.00 92.00 120 GLU A C 1
ATOM 986 O O . GLU A 1 120 ? -0.622 -0.135 -11.410 1.00 92.00 120 GLU A O 1
ATOM 991 N N . MET A 1 121 ? 1.531 -0.781 -11.330 1.00 91.44 121 MET A N 1
ATOM 992 C CA . MET A 1 121 ? 1.784 -0.626 -12.758 1.00 91.44 121 MET A CA 1
ATOM 993 C C . MET A 1 121 ? 0.906 -1.581 -13.579 1.00 91.44 121 MET A C 1
ATOM 995 O O . MET A 1 121 ? 0.589 -2.683 -13.124 1.00 91.44 121 MET A O 1
ATOM 999 N N . SER A 1 122 ? 0.536 -1.204 -14.809 1.00 92.19 122 SER A N 1
ATOM 1000 C CA . SER A 1 122 ? -0.140 -2.165 -15.688 1.00 92.19 122 SER A CA 1
ATOM 1001 C C . SER A 1 122 ? 0.722 -3.414 -15.926 1.00 92.19 122 SER A C 1
ATOM 1003 O O . SER A 1 122 ? 1.939 -3.291 -16.100 1.00 92.19 122 SER A O 1
ATOM 1005 N N . PRO A 1 123 ? 0.117 -4.616 -16.015 1.00 88.62 123 PRO A N 1
ATOM 1006 C CA . PRO A 1 123 ? 0.848 -5.832 -16.362 1.00 88.62 123 PRO A CA 1
ATOM 1007 C C . PRO A 1 123 ? 1.614 -5.700 -17.683 1.00 88.62 123 PRO A C 1
ATOM 1009 O O . PRO A 1 123 ? 2.714 -6.233 -17.821 1.00 88.62 123 PRO A O 1
ATOM 1012 N N . GLU A 1 124 ? 1.059 -4.969 -18.653 1.00 89.44 124 GLU A N 1
ATOM 1013 C CA . GLU A 1 124 ? 1.697 -4.725 -19.945 1.00 89.44 124 GLU A CA 1
ATOM 1014 C C . GLU A 1 124 ? 2.964 -3.871 -19.810 1.00 89.44 124 GLU A C 1
ATOM 1016 O O . GLU A 1 124 ? 3.986 -4.186 -20.425 1.00 89.44 124 GLU A O 1
ATOM 1021 N N . LEU A 1 125 ? 2.923 -2.798 -19.010 1.00 89.50 125 LEU A N 1
ATOM 1022 C CA . LEU A 1 125 ? 4.093 -1.955 -18.781 1.00 89.50 125 LEU A CA 1
ATOM 1023 C C . LEU A 1 125 ? 5.135 -2.685 -17.929 1.00 89.50 125 LEU A C 1
ATOM 1025 O O . LEU A 1 125 ? 6.300 -2.699 -18.325 1.00 89.50 125 LEU A O 1
ATOM 1029 N N . ALA A 1 126 ? 4.727 -3.361 -16.852 1.00 86.81 126 ALA A N 1
ATOM 1030 C CA . ALA A 1 126 ? 5.627 -4.115 -15.980 1.00 86.81 126 ALA A CA 1
ATOM 1031 C C . ALA A 1 126 ? 6.440 -5.159 -16.762 1.00 86.81 126 ALA A C 1
ATOM 1033 O O . ALA A 1 126 ? 7.661 -5.201 -16.649 1.00 86.81 126 ALA A O 1
ATOM 1034 N N . LYS A 1 127 ? 5.790 -5.925 -17.650 1.00 84.50 127 LYS A N 1
ATOM 1035 C CA . LYS A 1 127 ? 6.457 -6.914 -18.522 1.00 84.50 127 LYS A CA 1
ATOM 1036 C C . LYS A 1 127 ? 7.425 -6.304 -19.525 1.00 84.50 127 LYS A C 1
ATOM 1038 O O . LYS A 1 127 ? 8.333 -6.981 -19.996 1.00 84.50 127 LYS A O 1
ATOM 1043 N N . SER A 1 128 ? 7.196 -5.053 -19.909 1.00 86.31 128 SER A N 1
ATOM 1044 C CA . SER A 1 128 ? 8.062 -4.364 -20.860 1.00 86.31 128 SER A CA 1
ATOM 1045 C C . SER A 1 128 ? 9.305 -3.760 -20.213 1.00 86.31 128 SER A C 1
ATOM 1047 O O . SER A 1 128 ? 10.220 -3.382 -20.942 1.00 86.31 128 SER A O 1
ATOM 1049 N N . LEU A 1 129 ? 9.337 -3.637 -18.881 1.00 82.56 129 LEU A N 1
ATOM 1050 C CA . LEU A 1 129 ? 10.457 -3.041 -18.170 1.00 82.56 129 LEU A CA 1
ATOM 1051 C C . LEU A 1 129 ? 11.551 -4.082 -17.905 1.00 82.56 129 LEU A C 1
ATOM 1053 O O . LEU A 1 129 ? 11.312 -5.119 -17.299 1.00 82.56 129 LEU A O 1
ATOM 1057 N N . ASN A 1 130 ? 12.769 -3.776 -18.333 1.00 76.06 130 ASN A N 1
ATOM 1058 C CA . ASN A 1 130 ? 13.988 -4.527 -18.066 1.00 76.06 130 ASN A CA 1
ATOM 1059 C C . ASN A 1 130 ? 15.032 -3.595 -17.431 1.00 76.06 130 ASN A C 1
ATOM 1061 O O . ASN A 1 130 ? 14.818 -2.388 -17.326 1.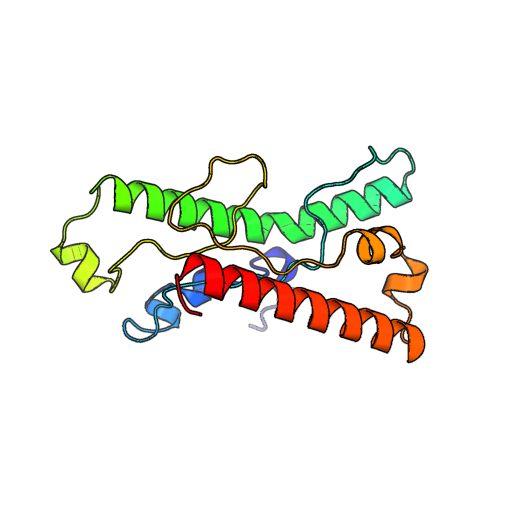00 76.06 130 ASN A O 1
ATOM 1065 N N . TYR A 1 131 ? 16.164 -4.139 -16.987 1.00 67.25 131 TYR A N 1
ATOM 1066 C CA . TYR A 1 131 ? 17.195 -3.344 -16.313 1.00 67.25 131 TYR A CA 1
ATOM 1067 C C . TYR A 1 131 ? 17.610 -2.086 -17.104 1.00 67.25 131 TYR A C 1
ATOM 1069 O O . TYR A 1 131 ? 17.724 -1.001 -16.532 1.00 67.25 131 TYR A O 1
ATOM 1077 N N . GLU A 1 132 ? 17.770 -2.209 -18.424 1.00 74.12 132 GLU A N 1
ATOM 1078 C CA . GLU A 1 132 ? 18.220 -1.117 -19.293 1.00 74.12 132 GLU A CA 1
ATOM 1079 C C . GLU A 1 132 ? 17.190 0.015 -19.387 1.00 74.12 132 GLU A C 1
ATOM 1081 O O . GLU A 1 132 ? 17.530 1.187 -19.222 1.00 74.12 132 GLU A O 1
ATOM 1086 N N . ASN A 1 133 ? 15.914 -0.313 -19.598 1.00 80.19 133 ASN A N 1
ATOM 1087 C CA . ASN A 1 133 ? 14.876 0.698 -19.798 1.00 80.19 133 ASN A CA 1
ATOM 1088 C C . ASN A 1 133 ? 14.250 1.222 -18.487 1.00 80.19 133 ASN A C 1
ATOM 1090 O O . ASN A 1 133 ? 13.681 2.315 -18.486 1.00 80.19 133 ASN A O 1
ATOM 1094 N N . LYS A 1 134 ? 14.413 0.520 -17.351 1.00 77.50 134 LYS A N 1
ATOM 1095 C CA . LYS A 1 134 ? 14.067 1.024 -16.002 1.00 77.50 134 LYS A CA 1
ATOM 1096 C C . LYS A 1 134 ? 14.871 2.290 -15.669 1.00 77.50 134 LYS A C 1
ATOM 1098 O O . LYS A 1 134 ? 14.394 3.187 -14.966 1.00 77.50 134 LYS A O 1
ATOM 1103 N N . LEU A 1 135 ? 16.104 2.377 -16.168 1.00 82.00 135 LEU A N 1
ATOM 1104 C CA . LEU A 1 135 ? 17.014 3.502 -15.935 1.00 82.00 135 LEU A CA 1
ATOM 1105 C C . LEU A 1 135 ? 17.006 4.536 -17.064 1.00 82.00 135 LEU A C 1
ATOM 1107 O O . LEU A 1 135 ? 17.564 5.619 -16.886 1.00 82.00 135 LEU A O 1
ATOM 1111 N N . ASP A 1 136 ? 16.321 4.253 -18.171 1.00 87.94 136 ASP A N 1
ATOM 1112 C CA . ASP A 1 136 ? 16.162 5.200 -19.265 1.00 87.94 136 ASP A CA 1
ATOM 1113 C C . ASP A 1 136 ? 15.334 6.413 -18.814 1.00 87.94 136 ASP A C 1
ATOM 1115 O O . ASP A 1 136 ? 14.287 6.301 -18.164 1.00 87.94 136 ASP A O 1
ATOM 1119 N N . ARG A 1 137 ? 15.850 7.599 -19.128 1.00 91.81 137 ARG A N 1
ATOM 1120 C CA . ARG A 1 137 ? 15.266 8.903 -18.799 1.00 91.81 137 ARG A CA 1
ATOM 1121 C C . ARG A 1 137 ? 14.877 9.682 -20.053 1.00 91.81 137 ARG A C 1
ATOM 1123 O O . ARG A 1 137 ? 14.674 10.892 -19.961 1.00 91.81 137 ARG A O 1
ATOM 1130 N N . CYS A 1 138 ? 14.781 9.032 -21.215 1.00 95.19 138 CYS A N 1
ATOM 1131 C CA . CYS A 1 138 ? 14.262 9.690 -22.405 1.00 95.19 138 CYS A CA 1
ATOM 1132 C C . CYS A 1 138 ? 12.824 10.195 -22.156 1.00 95.19 138 CYS A C 1
ATOM 1134 O O . CYS A 1 138 ? 12.042 9.527 -21.461 1.00 95.19 138 CYS A O 1
ATOM 1136 N N . PRO A 1 139 ? 12.458 11.381 -22.680 1.00 96.12 139 PRO A N 1
ATOM 1137 C CA . PRO A 1 139 ? 11.128 11.950 -22.482 1.00 96.12 139 PRO A CA 1
ATOM 1138 C C . PRO A 1 139 ? 10.002 10.998 -22.888 1.00 96.12 139 PRO A C 1
ATOM 1140 O O . PRO A 1 139 ? 8.973 10.943 -22.221 1.00 96.12 139 PRO A O 1
ATOM 1143 N N . GLU A 1 140 ? 10.198 10.213 -23.945 1.00 93.81 140 GLU A N 1
ATOM 1144 C CA . GLU A 1 140 ? 9.231 9.237 -24.437 1.00 93.81 140 GLU A CA 1
ATOM 1145 C C . GLU A 1 140 ? 8.947 8.146 -23.395 1.00 93.81 140 GLU A C 1
ATOM 1147 O O . GLU A 1 140 ? 7.780 7.857 -23.117 1.00 93.81 140 GLU A O 1
ATOM 1152 N N . ASN A 1 141 ? 9.988 7.579 -22.773 1.00 92.12 141 ASN A N 1
ATOM 1153 C CA . ASN A 1 141 ? 9.837 6.567 -21.727 1.00 92.12 141 ASN A CA 1
ATOM 1154 C C . ASN A 1 141 ? 9.209 7.164 -20.461 1.00 92.12 141 ASN A C 1
ATOM 1156 O O . ASN A 1 141 ? 8.272 6.591 -19.912 1.00 92.12 141 ASN A O 1
ATOM 1160 N N . ILE A 1 142 ? 9.647 8.354 -20.034 1.00 93.19 142 ILE A N 1
ATOM 1161 C CA . ILE A 1 142 ? 9.072 9.040 -18.865 1.00 93.19 142 ILE A CA 1
ATOM 1162 C C . ILE A 1 142 ? 7.581 9.331 -19.081 1.00 93.19 142 ILE A C 1
ATOM 1164 O O . ILE A 1 142 ? 6.762 9.006 -18.222 1.00 93.19 142 ILE A O 1
ATOM 1168 N N . ASN A 1 143 ? 7.206 9.888 -20.234 1.00 95.81 143 ASN A N 1
ATOM 1169 C CA . ASN A 1 143 ? 5.811 10.190 -20.556 1.00 95.81 143 ASN A CA 1
ATOM 1170 C C . ASN A 1 143 ? 4.954 8.923 -20.597 1.00 95.81 143 ASN A C 1
ATOM 1172 O O . ASN A 1 143 ? 3.812 8.933 -20.143 1.00 95.81 143 ASN A O 1
ATOM 1176 N N . ARG A 1 144 ? 5.512 7.815 -21.095 1.00 94.75 144 ARG A N 1
ATOM 1177 C CA . ARG A 1 144 ? 4.857 6.507 -21.077 1.00 94.75 144 ARG A CA 1
ATOM 1178 C C . ARG A 1 144 ? 4.605 6.008 -19.649 1.00 94.75 144 ARG A C 1
ATOM 1180 O O . ARG A 1 144 ? 3.497 5.551 -19.374 1.00 94.75 144 ARG A O 1
ATOM 1187 N N . LEU A 1 145 ? 5.591 6.109 -18.751 1.00 93.50 145 LEU A N 1
ATOM 1188 C CA . LEU A 1 145 ? 5.448 5.735 -17.336 1.00 93.50 145 LEU A CA 1
ATOM 1189 C C . LEU A 1 145 ? 4.395 6.602 -16.627 1.00 93.50 145 LEU A C 1
ATOM 1191 O O . LEU A 1 145 ? 3.542 6.077 -15.914 1.00 93.50 145 LEU A O 1
ATOM 1195 N N . ILE A 1 146 ? 4.421 7.920 -16.859 1.00 95.12 146 ILE A N 1
ATOM 1196 C CA . ILE A 1 146 ? 3.447 8.866 -16.295 1.00 95.12 146 ILE A CA 1
ATOM 1197 C C . ILE A 1 146 ? 2.033 8.540 -16.786 1.00 95.12 146 ILE A C 1
ATOM 1199 O O . ILE A 1 146 ? 1.115 8.444 -15.974 1.00 95.12 146 ILE A O 1
ATOM 1203 N N . ALA A 1 147 ? 1.855 8.323 -18.091 1.00 97.00 147 ALA A N 1
ATOM 1204 C CA . ALA A 1 147 ? 0.551 8.014 -18.671 1.00 97.00 147 ALA A CA 1
ATOM 1205 C C . ALA A 1 147 ? -0.048 6.714 -18.109 1.00 97.00 147 ALA A C 1
ATOM 1207 O O . ALA A 1 147 ? -1.257 6.648 -17.868 1.00 97.00 147 ALA A O 1
ATOM 1208 N N . ASP A 1 148 ? 0.780 5.690 -17.868 1.00 96.12 148 ASP A N 1
ATOM 1209 C CA . ASP A 1 148 ? 0.325 4.485 -17.173 1.00 96.12 148 ASP A CA 1
ATOM 1210 C C . ASP A 1 148 ? -0.067 4.796 -15.726 1.00 96.12 148 ASP A C 1
ATOM 1212 O O . ASP A 1 148 ? -1.185 4.481 -15.329 1.00 96.12 148 ASP A O 1
ATOM 1216 N N . GLY A 1 149 ? 0.780 5.502 -14.971 1.00 95.38 149 GLY A N 1
ATOM 1217 C CA . GLY A 1 149 ? 0.489 5.898 -13.590 1.00 95.38 149 GLY A CA 1
ATOM 1218 C C . GLY A 1 149 ? -0.826 6.672 -13.446 1.00 95.38 149 GLY A C 1
ATOM 1219 O O . GLY A 1 149 ? -1.645 6.350 -12.585 1.00 95.38 149 GLY A O 1
ATOM 1220 N N . GLU A 1 150 ? -1.097 7.632 -14.333 1.00 97.62 150 GLU A N 1
ATOM 1221 C CA . GLU A 1 150 ? -2.372 8.358 -14.368 1.00 97.62 150 GLU A CA 1
ATOM 1222 C C . GLU A 1 150 ? -3.562 7.433 -14.648 1.00 97.62 150 GLU A C 1
ATOM 1224 O O . GLU A 1 150 ? -4.628 7.578 -14.043 1.00 97.62 150 GLU A O 1
ATOM 1229 N N . LYS A 1 151 ? -3.402 6.478 -15.570 1.00 97.62 151 LYS A N 1
ATOM 1230 C CA . LYS A 1 151 ? -4.438 5.494 -15.896 1.00 97.62 151 LYS A CA 1
ATOM 1231 C C . LYS A 1 151 ? -4.720 4.572 -14.707 1.00 97.62 151 LYS A C 1
ATOM 1233 O O . LYS A 1 151 ? -5.890 4.344 -14.397 1.00 97.62 151 LYS A O 1
ATOM 1238 N N . GLN A 1 152 ? -3.684 4.080 -14.027 1.00 96.75 152 GLN A N 1
ATOM 1239 C CA . GLN A 1 152 ? -3.823 3.220 -12.847 1.00 96.75 152 GLN A CA 1
ATOM 1240 C C . GLN A 1 152 ? -4.431 3.982 -11.667 1.00 96.75 152 GLN A C 1
ATOM 1242 O O . GLN A 1 152 ? -5.345 3.472 -11.022 1.00 96.75 152 GLN A O 1
ATOM 1247 N N . GLY A 1 153 ? -4.030 5.237 -11.450 1.00 96.88 153 GLY A N 1
ATOM 1248 C CA . GLY A 1 153 ? -4.643 6.116 -10.452 1.00 96.88 153 GLY A CA 1
ATOM 1249 C C . GLY A 1 153 ? -6.134 6.350 -10.712 1.00 96.88 153 GLY A C 1
ATOM 1250 O O . GLY A 1 153 ? -6.953 6.192 -9.810 1.00 96.88 153 GLY A O 1
ATOM 1251 N N . LYS A 1 154 ? -6.527 6.640 -11.962 1.00 97.50 154 LYS A N 1
ATOM 1252 C CA . LYS A 1 154 ? -7.947 6.781 -12.342 1.00 97.50 154 LYS A CA 1
ATOM 1253 C C . LYS A 1 154 ? -8.733 5.492 -12.099 1.00 97.50 154 LYS A C 1
ATOM 1255 O O . LYS A 1 154 ? -9.826 5.549 -11.540 1.00 97.50 154 LYS A O 1
ATOM 1260 N N . LYS A 1 155 ? -8.171 4.338 -12.475 1.00 96.44 155 LYS A N 1
ATOM 1261 C CA . LYS A 1 155 ? -8.780 3.020 -12.239 1.00 96.44 155 LYS A CA 1
ATOM 1262 C C . LYS A 1 155 ? -8.969 2.746 -10.745 1.00 96.44 155 LYS A C 1
ATOM 1264 O O . LYS A 1 155 ? -10.039 2.292 -10.343 1.00 96.44 155 LYS A O 1
ATOM 1269 N N . PHE A 1 156 ? -7.959 3.045 -9.930 1.00 95.88 156 PHE A N 1
ATOM 1270 C CA . PHE A 1 156 ? -8.031 2.936 -8.476 1.00 95.88 156 PHE A CA 1
ATOM 1271 C C . PHE A 1 156 ? -9.178 3.782 -7.911 1.00 95.88 156 PHE A C 1
ATOM 1273 O O . PHE A 1 156 ? -10.045 3.235 -7.236 1.00 95.88 156 PHE A O 1
ATOM 1280 N N . ILE A 1 157 ? -9.253 5.075 -8.254 1.00 96.19 157 ILE A N 1
ATOM 1281 C CA . ILE A 1 157 ? -10.318 5.967 -7.765 1.00 96.19 157 ILE A CA 1
ATOM 1282 C C . ILE A 1 157 ? -11.703 5.467 -8.183 1.00 96.19 157 ILE A C 1
ATOM 1284 O O . ILE A 1 157 ? -12.600 5.399 -7.350 1.00 96.19 157 ILE A O 1
ATOM 1288 N N . GLN A 1 158 ? -11.880 5.060 -9.442 1.00 95.50 158 GLN A N 1
ATOM 1289 C CA . GLN A 1 158 ? -13.151 4.500 -9.920 1.00 95.50 158 GLN A CA 1
ATOM 1290 C C . GLN A 1 158 ? -13.561 3.250 -9.136 1.00 95.50 158 GLN A C 1
ATOM 1292 O O . GLN A 1 158 ? -14.718 3.115 -8.748 1.00 95.50 158 GLN A O 1
ATOM 1297 N N . THR A 1 159 ? -12.605 2.360 -8.865 1.00 93.88 159 THR A N 1
ATOM 1298 C CA . THR A 1 159 ? -12.844 1.136 -8.089 1.00 93.88 159 THR A CA 1
ATOM 1299 C C . THR A 1 159 ? -13.202 1.478 -6.642 1.00 93.88 159 THR A C 1
ATOM 1301 O O . THR A 1 159 ? -14.116 0.883 -6.075 1.00 93.88 159 THR A O 1
ATOM 1304 N N . ARG A 1 160 ? -12.529 2.475 -6.049 1.00 94.06 160 ARG A N 1
ATOM 1305 C CA . ARG A 1 160 ? -12.819 2.938 -4.688 1.00 94.06 160 ARG A CA 1
ATOM 1306 C C . ARG A 1 160 ? -14.210 3.550 -4.566 1.00 94.06 160 ARG A C 1
ATOM 1308 O O . ARG A 1 160 ? -14.936 3.191 -3.647 1.00 94.06 160 ARG A O 1
ATOM 1315 N N . LEU A 1 161 ? -14.600 4.410 -5.504 1.00 93.44 161 LEU A N 1
ATOM 1316 C CA . LEU A 1 161 ? -15.931 5.023 -5.529 1.00 93.44 161 LEU A CA 1
ATOM 1317 C C . LEU A 1 161 ? -17.039 3.963 -5.610 1.00 93.44 161 LEU A C 1
ATOM 1319 O O . LEU A 1 161 ? -17.986 4.013 -4.830 1.00 93.44 161 LEU A O 1
ATOM 1323 N N . GLN A 1 162 ? -16.864 2.944 -6.458 1.00 91.38 162 GLN A N 1
ATOM 1324 C CA . GLN A 1 162 ? -17.795 1.812 -6.552 1.00 91.38 162 GLN A CA 1
ATOM 1325 C C . GLN A 1 162 ? -17.903 1.026 -5.241 1.00 91.38 162 GLN A C 1
ATOM 1327 O O . GLN A 1 162 ? -19.002 0.712 -4.809 1.00 91.38 162 GLN A O 1
ATOM 1332 N N . GLN A 1 163 ? -16.779 0.735 -4.583 1.00 89.06 163 GLN A N 1
ATOM 1333 C CA . GLN A 1 163 ? -16.761 0.040 -3.289 1.00 89.06 163 GLN A CA 1
ATOM 1334 C C . GLN A 1 163 ? -17.386 0.856 -2.145 1.00 89.06 163 GLN A C 1
ATOM 1336 O O . GLN A 1 163 ? -17.746 0.284 -1.122 1.00 89.06 163 GLN A O 1
ATOM 1341 N N . MET A 1 164 ? -17.454 2.183 -2.280 1.00 88.38 164 MET A N 1
ATOM 1342 C CA . MET A 1 164 ? -18.076 3.078 -1.299 1.00 88.38 164 MET A CA 1
ATOM 1343 C C . MET A 1 164 ? -19.555 3.358 -1.603 1.00 88.38 164 MET A C 1
ATOM 1345 O O . MET A 1 164 ? -20.164 4.136 -0.873 1.00 88.38 164 MET A O 1
ATOM 1349 N N . ASP A 1 165 ? -20.115 2.774 -2.670 1.00 86.25 165 ASP A N 1
ATOM 1350 C CA . ASP A 1 165 ? -21.443 3.108 -3.207 1.00 86.25 165 ASP A CA 1
ATOM 1351 C C . ASP A 1 165 ? -21.616 4.617 -3.496 1.00 86.25 165 ASP A C 1
ATOM 1353 O O . ASP A 1 165 ? -22.701 5.188 -3.361 1.00 86.25 165 ASP A O 1
ATOM 1357 N N . ILE A 1 166 ? -20.531 5.288 -3.902 1.00 72.50 166 ILE A N 1
ATOM 1358 C CA . ILE A 1 166 ? -20.527 6.701 -4.298 1.00 72.50 166 ILE A CA 1
ATOM 1359 C C . ILE A 1 166 ? -20.480 6.755 -5.828 1.00 72.50 166 ILE A C 1
ATOM 1361 O O . ILE A 1 166 ? -19.512 6.300 -6.441 1.00 72.50 166 ILE A O 1
ATOM 1365 N N . HIS A 1 167 ? -21.542 7.285 -6.439 1.00 55.44 167 HIS A N 1
ATOM 1366 C CA . HIS A 1 167 ? -21.692 7.421 -7.894 1.00 55.44 167 HIS A CA 1
ATOM 1367 C C . HIS A 1 167 ? -21.228 8.781 -8.417 1.00 55.44 167 HIS A C 1
ATOM 1369 O O . HIS A 1 167 ? -21.537 9.804 -7.764 1.00 55.44 167 HIS A O 1
#

Sequence (167 aa):
MKKAYWDGLFSDNPPIRSLYRQDFVGIENIPQEIWVIKINPTQTDKIPTDADDIADRRNELEGNVSLFQSLDQIEFLNYLFIKGAFKEEFLQEVGIKEPLKIPKSFPEDPDQTYHIPAIEMSPELAKSLNYENKLDRCPENINRLIADGEKQGKKFIQTRLQQMDIH